Protein AF-A0A1C5UCH0-F1 (afdb_monomer_lite)

Structure (mmCIF, N/CA/C/O backbone):
data_AF-A0A1C5UCH0-F1
#
_entry.id   AF-A0A1C5UCH0-F1
#
loop_
_atom_site.group_PDB
_atom_site.id
_atom_site.type_symbol
_atom_site.label_atom_id
_atom_site.label_alt_id
_atom_site.label_comp_id
_atom_site.label_asym_id
_atom_site.label_entity_id
_atom_site.label_seq_id
_atom_site.pdbx_PDB_ins_code
_atom_site.Cartn_x
_atom_site.Cartn_y
_atom_site.Cartn_z
_atom_site.occupancy
_atom_site.B_iso_or_equiv
_atom_site.auth_seq_id
_atom_site.auth_comp_id
_atom_site.auth_asym_id
_atom_site.auth_atom_id
_atom_site.pdbx_PDB_model_num
ATOM 1 N N . MET A 1 1 ? 9.690 11.071 -5.458 1.00 53.69 1 MET A N 1
ATOM 2 C CA . MET A 1 1 ? 10.312 10.347 -4.316 1.00 53.69 1 MET A CA 1
ATOM 3 C C . MET A 1 1 ? 9.357 10.347 -3.121 1.00 53.69 1 MET A C 1
ATOM 5 O O . MET A 1 1 ? 9.169 9.295 -2.527 1.00 53.69 1 MET A O 1
ATOM 9 N N . GLU A 1 2 ? 8.671 11.466 -2.867 1.00 71.00 2 GLU A N 1
ATOM 10 C CA . GLU A 1 2 ? 7.649 11.628 -1.814 1.00 71.00 2 GLU A CA 1
ATOM 11 C C . GLU A 1 2 ? 6.446 10.676 -1.917 1.00 71.00 2 GLU A C 1
ATOM 13 O O . GLU A 1 2 ? 5.998 10.152 -0.906 1.00 71.00 2 GLU A O 1
ATOM 18 N N . GLU A 1 3 ? 5.949 10.365 -3.115 1.00 78.06 3 GLU A N 1
ATOM 19 C CA . GLU A 1 3 ? 4.761 9.504 -3.280 1.00 78.06 3 GLU A CA 1
ATOM 20 C C . GLU A 1 3 ? 4.953 8.089 -2.717 1.00 78.06 3 GLU A C 1
ATOM 22 O O . GLU A 1 3 ? 4.050 7.500 -2.130 1.00 78.06 3 GLU A O 1
ATOM 27 N N . ARG A 1 4 ? 6.167 7.553 -2.849 1.00 76.19 4 ARG A N 1
ATOM 28 C CA . ARG A 1 4 ? 6.541 6.208 -2.381 1.00 76.19 4 ARG A CA 1
ATOM 29 C C 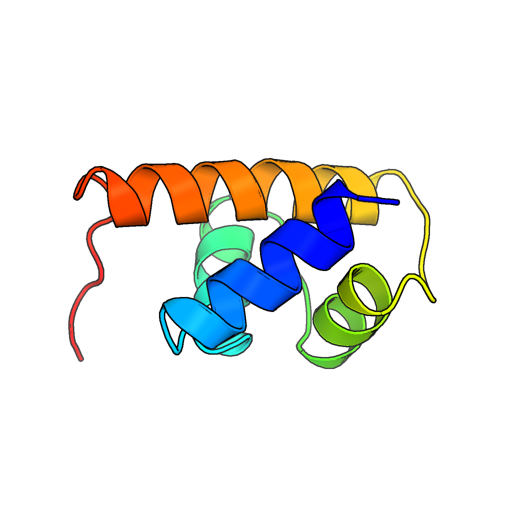. ARG A 1 4 ? 6.563 6.149 -0.867 1.00 76.19 4 ARG A C 1
ATOM 31 O O . ARG A 1 4 ? 6.102 5.182 -0.262 1.00 76.19 4 ARG A O 1
ATOM 38 N N . GLU A 1 5 ? 7.106 7.204 -0.275 1.00 77.69 5 GLU A N 1
ATOM 39 C CA . GLU A 1 5 ? 7.164 7.377 1.165 1.00 77.69 5 GLU A CA 1
ATOM 40 C C . GLU A 1 5 ? 5.757 7.583 1.730 1.00 77.69 5 GLU A C 1
ATOM 42 O O . GLU A 1 5 ? 5.391 6.911 2.690 1.00 77.69 5 GLU A O 1
ATOM 47 N N . ASN A 1 6 ? 4.916 8.364 1.047 1.00 80.12 6 ASN A N 1
ATOM 48 C CA . ASN A 1 6 ? 3.510 8.547 1.392 1.00 80.12 6 ASN A CA 1
ATOM 49 C C . ASN A 1 6 ? 2.725 7.221 1.356 1.00 80.12 6 ASN A C 1
ATOM 51 O O . ASN A 1 6 ? 1.986 6.918 2.291 1.00 80.12 6 ASN A O 1
ATOM 55 N N . ILE A 1 7 ? 2.931 6.368 0.341 1.00 79.38 7 ILE A N 1
ATOM 56 C CA . ILE A 1 7 ? 2.322 5.023 0.305 1.00 79.38 7 ILE A CA 1
ATOM 57 C C . ILE A 1 7 ? 2.818 4.174 1.473 1.00 79.38 7 ILE A C 1
ATOM 59 O O . ILE A 1 7 ? 2.020 3.500 2.120 1.00 79.38 7 ILE A O 1
ATOM 63 N N . ARG A 1 8 ? 4.123 4.194 1.771 1.00 77.50 8 ARG A N 1
ATOM 64 C CA . ARG A 1 8 ? 4.698 3.443 2.896 1.00 77.50 8 ARG A CA 1
ATOM 65 C C . ARG A 1 8 ? 4.105 3.888 4.230 1.00 77.50 8 ARG A C 1
ATOM 67 O O . ARG A 1 8 ? 3.760 3.042 5.057 1.00 77.50 8 ARG A O 1
ATOM 74 N N . GLU A 1 9 ? 3.989 5.193 4.440 1.00 82.44 9 GLU A N 1
ATOM 75 C CA . GLU A 1 9 ? 3.387 5.767 5.638 1.00 82.44 9 GLU A CA 1
ATOM 76 C C . GLU A 1 9 ? 1.904 5.430 5.731 1.00 82.44 9 GLU A C 1
ATOM 78 O O . GLU A 1 9 ? 1.469 4.95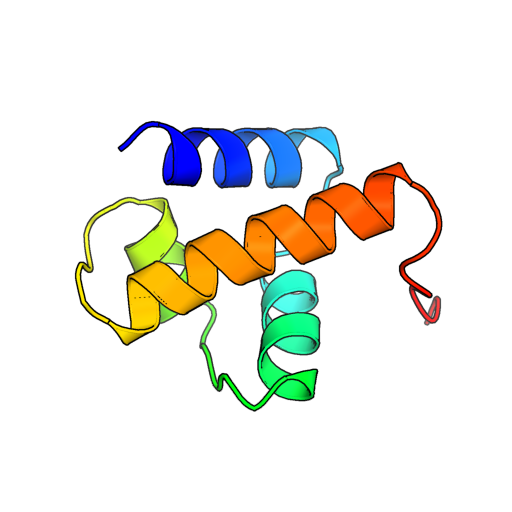1 6.776 1.00 82.44 9 GLU A O 1
ATOM 83 N N . ARG A 1 10 ? 1.135 5.576 4.646 1.00 80.12 10 ARG A N 1
ATOM 84 C CA . ARG A 1 10 ? -0.286 5.210 4.621 1.00 80.12 10 ARG A CA 1
ATOM 85 C C . ARG A 1 10 ? -0.506 3.715 4.827 1.00 80.12 10 ARG A C 1
ATOM 87 O O . ARG A 1 10 ? -1.343 3.354 5.645 1.00 80.12 10 ARG A O 1
ATOM 94 N N . LEU A 1 11 ? 0.274 2.841 4.190 1.00 78.19 11 LEU A N 1
ATOM 95 C CA . LEU A 1 11 ? 0.238 1.394 4.439 1.00 78.19 11 LEU A CA 1
ATOM 96 C C . LEU A 1 11 ? 0.473 1.084 5.922 1.00 78.19 11 LEU A C 1
ATOM 98 O O . LEU A 1 11 ? -0.268 0.306 6.520 1.00 78.19 11 LEU A O 1
ATOM 102 N N . LYS A 1 12 ? 1.474 1.725 6.538 1.00 78.31 12 LYS A N 1
ATOM 103 C CA 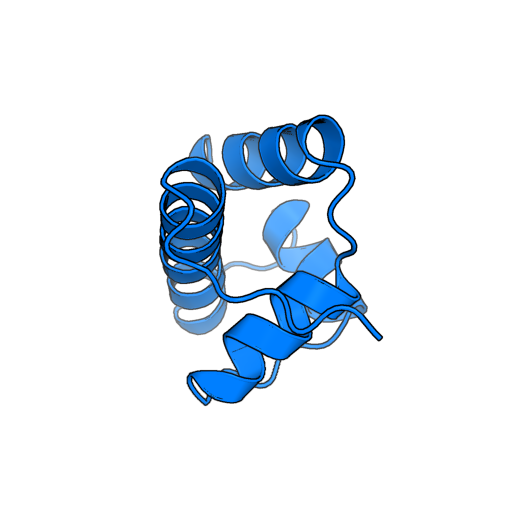. LYS A 1 12 ? 1.789 1.544 7.961 1.00 78.31 12 LYS A CA 1
ATOM 104 C C . LYS A 1 12 ? 0.697 2.117 8.873 1.00 78.31 12 LYS A C 1
ATOM 106 O O . LYS A 1 12 ? 0.352 1.483 9.868 1.00 78.31 12 LYS A O 1
ATOM 111 N N . LYS A 1 13 ? 0.143 3.282 8.528 1.00 80.62 13 LYS A N 1
ATOM 112 C CA . LYS A 1 13 ? -0.911 3.990 9.268 1.00 80.62 13 LYS A CA 1
ATOM 113 C C . LYS A 1 13 ? -2.233 3.225 9.242 1.00 80.62 13 LYS A C 1
ATOM 115 O O . LYS A 1 13 ? -2.847 3.043 10.286 1.00 80.62 13 LYS A O 1
ATOM 120 N N . HIS A 1 14 ? -2.617 2.715 8.074 1.00 73.56 14 HIS A N 1
ATOM 121 C CA . HIS A 1 14 ? -3.833 1.923 7.866 1.00 73.56 14 HIS A CA 1
ATOM 122 C C . HIS A 1 14 ? -3.659 0.437 8.208 1.00 73.56 14 HIS A C 1
ATOM 124 O O . HIS A 1 14 ? -4.611 -0.327 8.095 1.00 73.56 14 HIS A O 1
ATOM 130 N N . LYS A 1 15 ? -2.453 0.010 8.625 1.00 73.56 15 LYS A N 1
ATOM 131 C CA . LYS A 1 15 ? -2.075 -1.403 8.840 1.00 73.56 15 LYS A CA 1
ATOM 132 C C . LYS A 1 15 ? -2.419 -2.309 7.648 1.00 73.56 15 LYS A C 1
ATOM 134 O O . LYS A 1 15 ? -2.699 -3.496 7.813 1.00 73.56 15 LYS A O 1
ATOM 139 N N . LEU A 1 16 ? -2.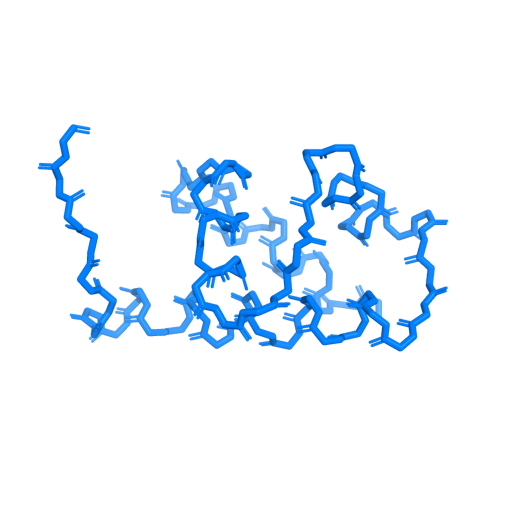377 -1.760 6.438 1.00 77.19 16 LEU A N 1
ATOM 140 C CA . LEU A 1 16 ? -2.669 -2.505 5.224 1.00 77.19 16 LEU A CA 1
ATOM 141 C C . LEU A 1 16 ? -1.482 -3.402 4.870 1.00 77.19 16 LEU A C 1
ATOM 143 O O . LEU A 1 16 ? -0.316 -3.007 4.945 1.00 77.19 16 LEU A O 1
ATOM 147 N N . SER A 1 17 ? -1.784 -4.637 4.481 1.00 78.12 17 SER A N 1
ATOM 148 C CA . SER A 1 17 ? -0.762 -5.594 4.064 1.00 78.12 17 SER A CA 1
ATOM 149 C C . SER A 1 17 ? -0.356 -5.360 2.611 1.00 78.12 17 SER A C 1
ATOM 151 O O . SER A 1 17 ? -1.199 -5.092 1.761 1.00 78.12 17 SER A O 1
ATOM 153 N N . TYR A 1 18 ? 0.922 -5.578 2.285 1.00 75.00 18 TYR A N 1
ATOM 154 C CA . TYR A 1 18 ? 1.385 -5.566 0.888 1.00 75.00 18 TYR A CA 1
ATOM 155 C C . TYR A 1 18 ? 0.580 -6.527 0.000 1.00 75.00 18 TYR A C 1
ATOM 157 O O . TYR A 1 18 ? 0.317 -6.209 -1.150 1.00 75.00 18 TYR A O 1
ATOM 165 N N . VAL A 1 19 ? 0.140 -7.666 0.550 1.00 81.25 19 VAL A N 1
ATOM 166 C CA . VAL A 1 19 ? -0.716 -8.650 -0.140 1.00 81.25 19 VAL A CA 1
ATOM 167 C C . VAL A 1 19 ? -2.057 -8.047 -0.557 1.00 81.25 19 VAL A C 1
ATOM 169 O O . VAL A 1 19 ? -2.539 -8.321 -1.648 1.00 81.25 19 VAL A O 1
ATOM 172 N N . TRP A 1 20 ? -2.639 -7.191 0.282 1.00 83.50 20 TRP A N 1
ATOM 173 C CA . TRP A 1 20 ? -3.894 -6.521 -0.030 1.00 83.50 20 TRP A CA 1
ATOM 174 C C . TRP A 1 20 ? -3.721 -5.551 -1.199 1.00 83.50 20 TRP A C 1
ATOM 176 O O . TRP A 1 20 ? -4.474 -5.601 -2.167 1.00 83.50 20 TRP A O 1
ATOM 186 N N . LEU A 1 21 ? -2.667 -4.734 -1.152 1.00 79.94 21 LEU A N 1
ATOM 187 C CA . LEU A 1 21 ? -2.366 -3.774 -2.211 1.00 79.94 21 LEU A CA 1
ATOM 188 C C . LEU A 1 21 ? -2.058 -4.496 -3.535 1.00 79.94 21 LEU A C 1
ATOM 190 O O . LEU A 1 21 ? -2.532 -4.080 -4.586 1.00 79.94 21 LEU A O 1
ATOM 194 N N . ILE A 1 22 ? -1.354 -5.632 -3.467 1.00 84.12 22 ILE A N 1
ATOM 195 C CA . ILE A 1 22 ? -1.129 -6.540 -4.601 1.00 84.12 22 ILE A CA 1
ATOM 196 C C . ILE A 1 22 ? -2.445 -7.078 -5.159 1.00 84.12 22 ILE A C 1
ATOM 198 O O . ILE A 1 22 ? -2.624 -7.065 -6.370 1.00 84.12 22 ILE A O 1
ATOM 202 N N . GLY A 1 23 ? -3.371 -7.517 -4.305 1.00 83.12 23 GLY A N 1
ATOM 203 C CA . GLY A 1 23 ? -4.693 -7.969 -4.740 1.00 83.12 23 GLY A CA 1
ATOM 204 C C . GLY A 1 23 ? -5.442 -6.876 -5.503 1.00 83.12 23 GLY A C 1
ATOM 205 O O . GLY A 1 23 ? -5.960 -7.122 -6.587 1.00 83.12 23 GLY A O 1
ATOM 206 N N . GLN A 1 24 ? -5.421 -5.643 -4.993 1.00 81.69 24 GLN A N 1
ATOM 207 C CA . GLN A 1 24 ? -6.057 -4.495 -5.648 1.00 81.69 24 GLN A CA 1
ATOM 208 C C . GLN A 1 24 ? -5.380 -4.112 -6.976 1.00 81.69 24 GLN A C 1
ATOM 210 O O . GLN A 1 24 ? -6.052 -3.784 -7.954 1.00 81.69 24 GLN A O 1
ATOM 215 N N . LEU A 1 25 ? -4.050 -4.193 -7.043 1.00 83.31 25 LEU A N 1
ATOM 216 C CA . LEU A 1 25 ? -3.288 -3.998 -8.278 1.00 83.31 25 LEU A CA 1
ATOM 217 C C . LEU A 1 25 ? -3.593 -5.090 -9.309 1.00 83.31 25 LEU A C 1
ATOM 219 O O . LEU A 1 25 ? -3.803 -4.782 -10.483 1.00 83.31 25 LEU A O 1
ATOM 223 N N . ALA A 1 26 ? -3.693 -6.345 -8.868 1.00 83.31 26 ALA A N 1
ATOM 224 C CA . ALA A 1 26 ? -4.016 -7.482 -9.718 1.00 83.31 26 ALA A CA 1
ATOM 225 C C . ALA A 1 26 ? -5.426 -7.367 -10.315 1.00 83.31 26 ALA A C 1
ATOM 227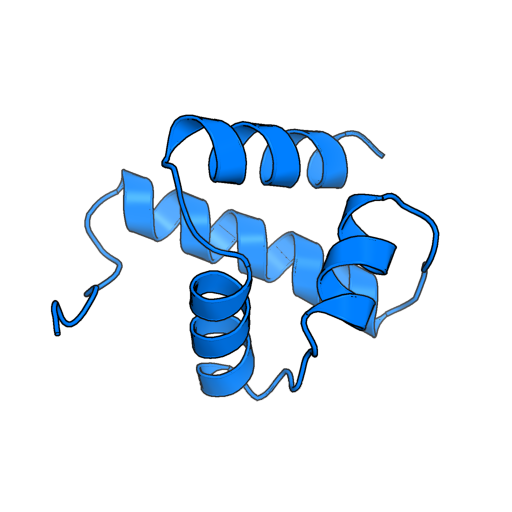 O O . ALA A 1 26 ? -5.596 -7.631 -11.504 1.00 83.31 26 ALA A O 1
ATOM 228 N N . LEU A 1 27 ? -6.411 -6.883 -9.545 1.00 80.19 27 LEU A N 1
ATOM 229 C CA . LEU A 1 27 ? -7.762 -6.585 -10.049 1.00 80.19 27 LEU A CA 1
ATOM 230 C C . LEU A 1 27 ? -7.761 -5.541 -11.175 1.00 80.19 27 LEU A C 1
ATOM 232 O O . LEU A 1 27 ? -8.627 -5.563 -12.046 1.00 80.19 27 LEU A O 1
ATOM 236 N N . ARG A 1 28 ? -6.773 -4.644 -11.188 1.00 73.50 28 ARG A N 1
ATOM 237 C CA . ARG A 1 28 ? -6.563 -3.646 -12.246 1.00 73.50 28 ARG A CA 1
ATOM 238 C C . ARG A 1 28 ? -5.681 -4.132 -13.395 1.00 73.50 28 ARG A C 1
ATOM 240 O O . ARG A 1 28 ? -5.405 -3.364 -14.311 1.00 73.50 28 ARG A O 1
ATOM 247 N N . GLY A 1 29 ? -5.241 -5.389 -13.360 1.00 78.06 29 GLY A N 1
ATOM 248 C CA . GLY A 1 29 ? -4.370 -5.986 -14.373 1.00 78.06 29 GLY A CA 1
ATOM 249 C C . GLY A 1 29 ? -2.876 -5.758 -14.138 1.00 78.06 29 GLY A C 1
ATOM 250 O O . GLY A 1 29 ? -2.065 -6.165 -14.971 1.00 78.06 29 GLY A O 1
ATOM 251 N N . ILE A 1 30 ? -2.477 -5.155 -13.011 1.00 80.44 30 ILE A N 1
ATOM 252 C CA . ILE A 1 30 ? -1.066 -5.038 -12.637 1.00 80.44 30 ILE A CA 1
ATOM 253 C C . ILE A 1 30 ? -0.677 -6.206 -11.736 1.00 80.44 30 ILE A C 1
ATOM 255 O O . ILE A 1 30 ? -0.863 -6.185 -10.520 1.00 80.44 30 ILE A O 1
ATOM 259 N N . VAL A 1 31 ? -0.052 -7.214 -12.337 1.00 75.25 31 VAL A N 1
ATOM 260 C CA . VAL A 1 31 ? 0.550 -8.322 -11.591 1.00 75.25 31 VAL A CA 1
ATOM 261 C C . VAL A 1 31 ? 1.829 -7.825 -10.919 1.00 75.25 31 VAL A C 1
ATOM 263 O O . VAL A 1 31 ? 2.815 -7.520 -11.596 1.00 75.25 31 VAL A O 1
ATOM 266 N N . THR A 1 32 ? 1.794 -7.708 -9.593 1.00 76.44 32 THR A N 1
ATOM 267 C CA . THR A 1 32 ? 2.926 -7.284 -8.756 1.00 76.44 32 THR A CA 1
ATOM 268 C C . THR A 1 32 ? 3.132 -8.292 -7.635 1.00 76.44 32 THR A C 1
ATOM 270 O O . THR A 1 32 ? 2.173 -8.687 -6.983 1.00 76.44 32 THR A O 1
ATOM 273 N N . ASP A 1 33 ? 4.375 -8.678 -7.368 1.00 82.12 33 ASP A N 1
ATOM 274 C CA . ASP A 1 33 ? 4.717 -9.562 -6.252 1.00 82.12 33 ASP A CA 1
ATOM 275 C C . ASP A 1 33 ? 5.107 -8.783 -4.997 1.00 82.12 33 ASP A C 1
ATOM 277 O O . ASP A 1 33 ? 5.517 -7.627 -5.065 1.00 82.12 33 ASP A O 1
ATOM 281 N N . LYS A 1 34 ? 5.083 -9.439 -3.830 1.00 79.06 34 LYS A N 1
ATOM 282 C CA . LYS A 1 34 ? 5.524 -8.838 -2.555 1.00 79.06 34 LYS A CA 1
ATOM 283 C C . LYS A 1 34 ? 6.936 -8.259 -2.646 1.00 79.06 34 LYS A C 1
ATOM 285 O O . LYS A 1 34 ? 7.200 -7.194 -2.092 1.00 79.06 34 LYS A O 1
ATOM 290 N N . THR A 1 35 ? 7.819 -8.938 -3.371 1.00 78.50 35 THR A N 1
ATOM 291 C CA . THR A 1 35 ? 9.196 -8.497 -3.601 1.00 78.50 35 THR A CA 1
ATOM 292 C C . THR A 1 35 ? 9.243 -7.260 -4.494 1.00 78.50 35 THR A C 1
ATOM 294 O O . THR A 1 35 ? 9.889 -6.284 -4.128 1.00 78.50 35 THR A O 1
ATOM 297 N N . GLU A 1 36 ? 8.506 -7.258 -5.613 1.00 80.06 36 GLU A N 1
ATOM 298 C CA . GLU A 1 36 ? 8.405 -6.094 -6.505 1.00 80.06 36 GLU A CA 1
ATOM 299 C C . GLU A 1 36 ? 7.813 -4.891 -5.768 1.00 80.06 36 GLU A C 1
ATOM 301 O O . GLU A 1 36 ? 8.369 -3.798 -5.826 1.00 80.06 36 GLU A O 1
ATOM 306 N N . MET A 1 37 ? 6.741 -5.110 -5.006 1.00 78.38 37 MET A N 1
ATOM 307 C CA . MET A 1 37 ? 6.085 -4.094 -4.193 1.00 78.38 37 MET A CA 1
ATOM 308 C C . MET A 1 37 ? 7.063 -3.482 -3.192 1.00 78.38 37 MET A C 1
ATOM 310 O O . MET A 1 37 ? 7.212 -2.266 -3.119 1.00 78.38 37 MET A O 1
ATOM 314 N N . SER A 1 38 ? 7.797 -4.328 -2.463 1.00 75.69 38 SER A N 1
ATOM 315 C CA . SER A 1 38 ? 8.808 -3.871 -1.514 1.00 75.69 38 SER A CA 1
ATOM 316 C C . SER A 1 38 ? 9.919 -3.079 -2.208 1.00 75.69 38 SER A C 1
ATOM 318 O O . SER A 1 38 ? 10.357 -2.064 -1.675 1.00 75.69 38 SER A O 1
ATOM 320 N N . SER A 1 39 ? 10.361 -3.495 -3.398 1.00 80.81 39 SER A N 1
ATOM 321 C CA . SER A 1 39 ? 11.387 -2.782 -4.169 1.00 80.81 39 SER A CA 1
ATOM 322 C C . SER A 1 39 ? 10.900 -1.447 -4.737 1.00 80.81 39 SER A C 1
ATOM 324 O O . SER A 1 39 ? 11.676 -0.494 -4.770 1.00 80.81 39 SER A O 1
ATOM 326 N N . VAL A 1 40 ? 9.638 -1.350 -5.165 1.00 81.75 40 VAL A N 1
ATOM 327 C CA . VAL A 1 40 ? 9.039 -0.101 -5.666 1.00 81.75 40 VAL A CA 1
ATOM 328 C C . VAL A 1 40 ? 8.883 0.906 -4.528 1.00 81.75 40 VAL A C 1
ATOM 330 O O . VAL A 1 40 ? 9.328 2.048 -4.648 1.00 81.75 40 VAL A O 1
ATOM 333 N N . ILE A 1 41 ? 8.344 0.467 -3.386 1.00 76.81 41 ILE A N 1
ATOM 334 C CA . ILE A 1 41 ? 8.164 1.314 -2.200 1.00 76.81 41 ILE A CA 1
ATOM 335 C C . ILE A 1 41 ? 9.510 1.714 -1.584 1.00 76.81 41 ILE A C 1
ATOM 337 O O . ILE A 1 41 ? 9.687 2.863 -1.189 1.00 76.81 41 ILE A O 1
ATOM 341 N N . SER A 1 42 ? 10.491 0.806 -1.556 1.00 73.75 42 SER A N 1
ATOM 342 C CA . SER A 1 42 ? 11.855 1.114 -1.099 1.00 73.75 42 SER A CA 1
ATOM 343 C C . SER A 1 42 ? 12.646 1.975 -2.093 1.00 73.75 42 SER A C 1
ATOM 345 O O . SER A 1 42 ? 13.778 2.358 -1.808 1.00 73.75 42 SER A O 1
ATOM 347 N N . GLY A 1 43 ? 12.086 2.258 -3.271 1.00 73.00 43 GLY A N 1
ATOM 348 C CA . GLY A 1 43 ? 12.715 3.054 -4.318 1.00 73.00 43 GLY A CA 1
ATOM 349 C C . GLY A 1 43 ? 13.865 2.370 -5.058 1.00 73.00 43 GLY A C 1
ATOM 350 O O . GLY A 1 43 ? 14.538 3.012 -5.858 1.00 73.00 43 GLY A O 1
ATOM 351 N N . THR A 1 44 ? 14.061 1.072 -4.833 1.00 68.44 44 THR A N 1
ATOM 352 C CA . THR A 1 44 ? 15.073 0.244 -5.497 1.00 68.44 44 THR A CA 1
ATOM 353 C C . THR A 1 44 ? 14.722 -0.030 -6.963 1.00 68.44 44 THR A C 1
ATOM 355 O O . THR A 1 44 ? 15.618 -0.280 -7.764 1.00 68.44 44 THR A O 1
ATOM 358 N N . ARG A 1 45 ? 13.433 0.023 -7.340 1.00 66.44 45 ARG A N 1
ATOM 359 C CA . ARG A 1 45 ? 12.974 -0.211 -8.719 1.00 66.44 45 ARG A CA 1
ATOM 360 C C . ARG A 1 45 ? 12.196 0.986 -9.267 1.00 66.44 45 ARG A C 1
ATOM 362 O O . ARG A 1 45 ? 11.144 1.338 -8.743 1.00 66.44 45 ARG A O 1
ATOM 369 N N . ASN A 1 46 ? 12.708 1.560 -10.358 1.00 65.75 46 ASN A N 1
ATOM 370 C CA . ASN A 1 46 ? 12.090 2.649 -11.119 1.00 65.75 46 ASN A CA 1
ATOM 371 C C . ASN A 1 46 ? 11.754 2.165 -12.531 1.00 65.75 46 ASN A C 1
ATOM 373 O O . ASN A 1 46 ? 12.571 1.502 -13.166 1.00 65.75 46 ASN A O 1
ATOM 377 N N . GLY A 1 47 ? 10.563 2.496 -13.022 1.00 74.69 47 GLY A N 1
ATOM 378 C CA . GLY A 1 47 ? 10.114 2.179 -14.376 1.00 74.69 47 GLY A CA 1
ATOM 379 C C . GLY A 1 47 ? 8.623 2.456 -14.539 1.00 74.69 47 GLY A C 1
ATOM 380 O O . GLY A 1 47 ? 7.930 2.666 -13.548 1.00 74.69 47 GLY A O 1
ATOM 381 N N . THR A 1 48 ? 8.114 2.398 -15.768 1.00 79.75 48 THR A N 1
ATOM 382 C CA . THR A 1 48 ? 6.707 2.698 -16.100 1.00 79.75 48 THR A CA 1
ATOM 383 C C . THR A 1 48 ? 5.717 1.862 -15.283 1.00 79.75 48 THR A C 1
ATOM 385 O O . THR A 1 48 ? 4.682 2.351 -14.851 1.00 79.75 48 THR A O 1
ATOM 388 N N . LYS A 1 49 ? 6.072 0.600 -14.997 1.00 79.25 49 LYS A N 1
ATOM 389 C CA . LYS A 1 49 ? 5.284 -0.288 -14.130 1.00 79.25 49 LYS A CA 1
ATOM 390 C C . LYS A 1 49 ? 5.291 0.169 -12.664 1.00 79.25 49 LYS A C 1
ATOM 392 O O . LYS A 1 49 ? 4.267 0.090 -12.003 1.00 79.25 49 LYS A O 1
ATOM 397 N N . ALA A 1 50 ? 6.434 0.637 -12.159 1.00 79.94 50 ALA A N 1
ATOM 398 C CA . ALA A 1 50 ? 6.567 1.122 -10.783 1.00 79.94 50 ALA A CA 1
ATOM 399 C C . ALA A 1 50 ? 5.764 2.409 -10.562 1.00 79.94 50 ALA A C 1
ATOM 401 O O . ALA A 1 50 ? 5.139 2.562 -9.520 1.00 79.94 50 ALA A O 1
ATOM 402 N N . ASP A 1 51 ? 5.760 3.291 -11.558 1.00 83.56 51 ASP A N 1
ATOM 403 C CA . ASP A 1 51 ? 4.990 4.533 -11.547 1.00 83.56 51 ASP A CA 1
ATOM 404 C C . ASP A 1 51 ? 3.482 4.253 -11.473 1.00 83.56 51 ASP A C 1
ATOM 406 O O . ASP A 1 51 ? 2.812 4.687 -10.540 1.00 83.56 51 ASP A O 1
ATOM 410 N N . ALA A 1 52 ? 2.984 3.361 -12.339 1.00 85.25 52 ALA A N 1
ATOM 411 C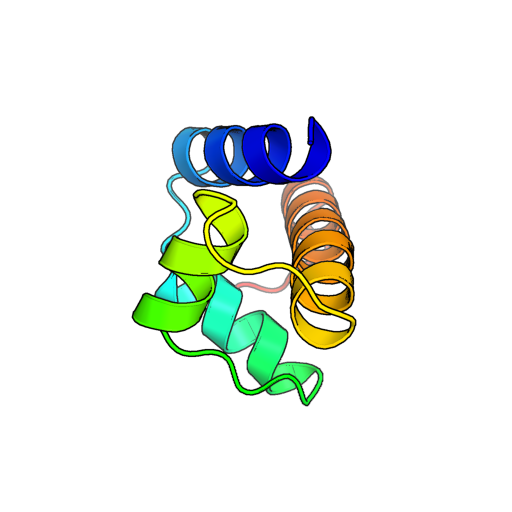 CA . ALA A 1 52 ? 1.593 2.913 -12.298 1.00 85.25 52 ALA A CA 1
ATOM 412 C C . ALA A 1 52 ? 1.222 2.244 -10.962 1.00 85.25 52 ALA A C 1
ATOM 414 O O . ALA A 1 52 ? 0.119 2.437 -10.457 1.00 85.25 52 ALA A O 1
ATOM 415 N N . ILE A 1 53 ? 2.136 1.473 -10.358 1.00 83.88 53 ILE A N 1
ATOM 416 C CA . ILE A 1 53 ? 1.917 0.891 -9.026 1.00 83.88 53 ILE A CA 1
ATOM 417 C C . ILE A 1 53 ? 1.743 1.992 -7.981 1.00 83.88 53 ILE A C 1
ATOM 419 O O . ILE A 1 53 ? 0.841 1.886 -7.155 1.00 83.88 53 ILE A O 1
ATOM 423 N N . ILE A 1 54 ? 2.593 3.021 -7.992 1.00 84.94 54 ILE A N 1
ATOM 424 C CA . ILE A 1 54 ? 2.544 4.134 -7.037 1.00 84.94 54 ILE A CA 1
ATOM 425 C C . ILE A 1 54 ? 1.222 4.888 -7.181 1.00 84.94 54 ILE A C 1
ATOM 427 O O . ILE A 1 54 ? 0.482 5.013 -6.206 1.00 84.94 54 ILE A O 1
ATOM 431 N N . GLU A 1 55 ? 0.892 5.308 -8.399 1.00 86.44 55 GLU A N 1
ATOM 432 C CA . GLU A 1 55 ? -0.310 6.089 -8.687 1.00 86.44 55 GLU A CA 1
ATOM 433 C C . GLU A 1 55 ? -1.581 5.319 -8.294 1.00 86.44 55 GLU A C 1
ATOM 435 O O . GLU A 1 55 ? -2.427 5.816 -7.546 1.00 86.44 55 GLU A O 1
ATOM 440 N N . LEU A 1 56 ? -1.669 4.042 -8.685 1.00 84.81 56 LEU A N 1
ATOM 441 C CA . LEU A 1 56 ? -2.788 3.185 -8.303 1.00 84.81 56 LEU A CA 1
ATOM 442 C C . LEU A 1 56 ? -2.826 2.911 -6.805 1.00 84.81 56 LEU A C 1
ATOM 444 O O . LEU A 1 56 ? -3.915 2.843 -6.246 1.00 84.81 56 LEU A O 1
ATOM 448 N N . SER A 1 57 ? -1.677 2.741 -6.149 1.00 82.56 57 SER A N 1
ATOM 449 C CA . SER A 1 57 ? -1.632 2.533 -4.700 1.00 82.56 57 SER A CA 1
ATOM 450 C C . SER A 1 57 ? -2.200 3.737 -3.962 1.00 82.56 57 SER A C 1
ATOM 452 O O . SER A 1 57 ? -2.964 3.549 -3.021 1.00 82.56 57 SER A O 1
ATOM 454 N N . ILE A 1 58 ? -1.871 4.956 -4.401 1.00 85.50 58 ILE A N 1
ATOM 455 C CA . ILE A 1 58 ? -2.430 6.189 -3.839 1.00 85.50 58 ILE A CA 1
ATOM 456 C C . ILE A 1 58 ? -3.933 6.254 -4.093 1.00 85.50 58 ILE A C 1
ATOM 458 O O . ILE A 1 58 ? -4.674 6.474 -3.145 1.00 85.50 58 ILE A O 1
ATOM 462 N N . ASP A 1 59 ? -4.399 5.995 -5.316 1.00 86.00 59 ASP A N 1
ATOM 463 C CA . ASP A 1 59 ? -5.835 5.981 -5.630 1.00 86.00 59 ASP A CA 1
ATOM 464 C C . ASP A 1 59 ? -6.603 4.918 -4.817 1.00 86.00 59 ASP A C 1
ATOM 466 O O . ASP A 1 59 ? -7.704 5.178 -4.338 1.00 86.00 59 ASP A O 1
ATOM 470 N N . ILE A 1 60 ? -6.022 3.733 -4.607 1.00 83.75 60 ILE A N 1
ATOM 471 C CA . ILE A 1 60 ? -6.608 2.677 -3.768 1.00 83.75 60 ILE A CA 1
ATOM 472 C C . ILE A 1 60 ? -6.676 3.132 -2.309 1.00 83.75 60 ILE A C 1
ATOM 474 O O . ILE A 1 60 ? -7.701 2.945 -1.657 1.00 83.75 60 ILE A O 1
ATOM 478 N N . LEU A 1 61 ? -5.590 3.708 -1.788 1.00 81.44 61 LEU A N 1
ATOM 479 C CA . LEU A 1 61 ? -5.524 4.221 -0.421 1.00 81.44 61 LEU A CA 1
ATOM 480 C C . LEU A 1 61 ? -6.512 5.370 -0.207 1.00 81.44 61 LEU A C 1
ATOM 482 O O . LEU A 1 61 ? -7.188 5.403 0.815 1.00 81.44 61 LEU A O 1
ATOM 486 N N . ASP A 1 62 ? -6.633 6.270 -1.179 1.00 84.94 62 ASP A N 1
ATOM 487 C CA . ASP A 1 62 ? -7.585 7.375 -1.165 1.00 84.94 62 ASP A CA 1
ATOM 488 C C . ASP A 1 62 ? -9.026 6.861 -1.166 1.00 84.94 62 ASP A C 1
ATOM 490 O O . ASP A 1 62 ? -9.821 7.228 -0.304 1.00 84.94 62 ASP A O 1
ATOM 494 N N . LYS A 1 63 ? -9.346 5.897 -2.035 1.00 83.25 63 LYS A N 1
ATOM 495 C CA . LYS A 1 63 ? -10.659 5.240 -2.039 1.00 83.25 63 LYS A CA 1
ATOM 496 C C . LYS A 1 63 ? -10.939 4.460 -0.763 1.00 83.25 63 LYS A C 1
ATOM 498 O O . LYS A 1 63 ? -12.094 4.399 -0.350 1.00 83.25 63 LYS A O 1
ATOM 503 N N . TYR A 1 64 ? -9.925 3.857 -0.151 1.00 81.75 64 TYR A N 1
ATOM 504 C CA . TYR A 1 64 ? -10.053 3.189 1.142 1.00 81.75 64 TYR A CA 1
ATOM 505 C C . TYR A 1 64 ? -10.361 4.191 2.256 1.00 81.75 64 TYR A C 1
ATOM 507 O O . TYR A 1 64 ? -11.295 3.980 3.025 1.00 81.75 64 TYR A O 1
ATOM 515 N N . GLU A 1 65 ? -9.659 5.323 2.291 1.00 77.25 65 GLU A N 1
ATOM 516 C CA . GLU A 1 65 ? -9.931 6.415 3.234 1.00 77.25 65 GLU A CA 1
ATOM 517 C C . GLU A 1 65 ? -11.291 7.071 3.010 1.00 77.25 65 GLU A C 1
ATOM 519 O O . GLU A 1 65 ? -11.965 7.435 3.971 1.00 77.25 65 GLU A O 1
ATOM 524 N N . ASN A 1 66 ? -11.730 7.154 1.757 1.00 80.38 66 ASN A N 1
ATOM 525 C CA . ASN A 1 66 ? -13.045 7.656 1.386 1.00 80.38 66 ASN A CA 1
ATOM 526 C C . ASN A 1 66 ? -14.164 6.603 1.555 1.00 80.38 66 ASN A C 1
ATOM 528 O O . ASN A 1 66 ? -15.313 6.861 1.202 1.00 80.38 66 ASN A O 1
ATOM 532 N N . GLY A 1 67 ? -13.848 5.393 2.040 1.00 70.94 67 GLY A N 1
ATOM 533 C CA . GLY A 1 67 ? -14.813 4.308 2.262 1.00 70.94 67 GLY A CA 1
ATOM 534 C C . GLY A 1 67 ? -15.413 3.698 0.987 1.00 70.94 67 GLY A C 1
ATOM 535 O O . GLY A 1 67 ? -16.398 2.971 1.055 1.00 70.94 67 GLY A O 1
ATOM 536 N N . SER A 1 68 ? -14.842 3.995 -0.183 1.00 65.44 68 SER A N 1
ATOM 537 C CA . SER A 1 68 ? -15.285 3.485 -1.490 1.00 65.44 68 SER A CA 1
ATOM 538 C C . SER A 1 68 ? -14.626 2.166 -1.889 1.00 65.44 68 SER A C 1
ATOM 540 O O . SER A 1 68 ? -15.101 1.492 -2.802 1.00 65.44 68 SER A O 1
ATOM 542 N N . VAL A 1 69 ? -13.525 1.781 -1.241 1.00 63.25 69 VAL A N 1
ATOM 543 C CA . VAL A 1 69 ? -12.938 0.455 -1.443 1.00 63.25 69 VAL A CA 1
ATOM 544 C C . VAL A 1 69 ? -13.695 -0.557 -0.585 1.00 63.25 69 VAL A C 1
ATOM 546 O O . VAL A 1 69 ? -13.579 -0.588 0.638 1.00 63.25 69 VAL A O 1
ATOM 549 N N . LEU A 1 70 ? -14.480 -1.394 -1.265 1.00 55.53 70 LEU A N 1
ATOM 550 C CA . LEU A 1 70 ? -15.021 -2.640 -0.735 1.00 55.53 70 LEU A CA 1
ATOM 551 C C . LEU A 1 70 ? -13.847 -3.569 -0.413 1.00 55.53 70 LEU A C 1
ATOM 553 O O . LEU A 1 70 ? -13.330 -4.275 -1.278 1.00 55.53 70 LEU A O 1
ATOM 557 N N . VAL A 1 71 ? -13.397 -3.544 0.839 1.00 56.94 71 VAL A N 1
ATOM 558 C CA . VAL A 1 71 ? -12.650 -4.668 1.392 1.00 56.94 71 VAL A CA 1
ATOM 559 C C . VAL A 1 71 ? -13.669 -5.756 1.692 1.00 56.94 71 VAL A C 1
ATOM 561 O O . VAL A 1 71 ? -14.424 -5.660 2.655 1.00 56.94 71 VAL A O 1
ATOM 564 N N . ASP A 1 72 ? -13.751 -6.754 0.816 1.00 45.31 72 ASP A N 1
ATOM 565 C CA . ASP A 1 72 ? -14.436 -7.997 1.153 1.00 45.31 72 ASP A CA 1
ATOM 566 C C . ASP A 1 72 ? -13.669 -8.591 2.341 1.00 45.31 72 ASP A C 1
ATOM 568 O O . ASP A 1 72 ? -12.508 -8.993 2.225 1.00 45.31 72 ASP A O 1
ATOM 572 N N . GLY A 1 73 ? -14.255 -8.452 3.528 1.00 46.38 73 GLY A N 1
ATOM 573 C CA . GLY A 1 73 ? -13.715 -9.008 4.752 1.00 46.38 73 GLY A CA 1
ATOM 574 C C . GLY A 1 73 ? -13.863 -10.520 4.699 1.00 46.38 73 GLY A C 1
ATOM 575 O O . GLY A 1 73 ? -14.979 -11.021 4.816 1.00 46.38 73 GLY A O 1
ATOM 576 N N . ALA A 1 74 ? -12.743 -11.220 4.550 1.00 35.41 74 ALA A N 1
ATOM 577 C CA . ALA A 1 74 ? -12.634 -12.659 4.754 1.00 35.41 74 ALA A CA 1
ATOM 578 C C . ALA A 1 74 ? -11.374 -12.969 5.567 1.00 35.41 74 ALA A C 1
ATOM 580 O O . ALA A 1 74 ? -10.284 -12.477 5.186 1.00 35.41 74 ALA A O 1
#

Secondary structure (DSSP, 8-state):
-HHHHHHHHHHHHTT--HHHHHHHHHHTT----HHHHHHHHTT---SHHHHHHHHHHHHHHHHHHTT-S-----

pLDDT: mean 76.27, std 9.75, range [35.41, 86.44]

Sequence (74 aa):
MEERENIRERLKKHKLSYVWLIGQLALRGIVTDKTEMSSVISGTRNGTKADAIIELSIDILDKYENGSVLVDGA

Radius of gyration: 11.39 Å; chains: 1; bounding box: 30×24×25 Å

Foldseek 3Di:
DVLLVVLVVLCVVVVPDPVNLQVQCVVVVLRADPVRNCCLSVVVDDDPSSVVSSVSSVVQSVCVVVVNDPPPDD